Protein AF-A0A7V7WUL1-F1 (afdb_monomer_lite)

Sequence (132 aa):
MHGQILGVATIASALLWSPAHGDEAAARCPGTDAAVLERFISAECEACWSNASVAQPADGQWLLDWIVPSARGQAAPLASAAPDEARDRARRALQAGPADNRVSVQRSTAHRASSLHLSVISGPAWYGYLGV

Secondary structure (DSSP, 8-state):
----------------------------PPPTT-EEEEEEEETT-HHHHH-TTSSPPPTT-EEEEEEE--TTGGGSTTGGG--HHHHHHHHHHHSS--GGGSEEEEEEE----TT----------BTTB---

Radius of gyration: 25.31 Å; chains: 1; bounding box: 66×57×77 Å

Foldseek 3Di:
DDDDDDDDDPDPPDPPPDPPPDPPVPPPAADQFAKEKEKEFELQCPVLVVDCVPDDDDPSYHYHYAHAYDPCAPVRNNNVRHDPVSPVVCCVFVVHHDPPNGIDIGMDTRDDPPPDDDDDDWDDDDVNDTDD

Structure (mmCIF, N/CA/C/O backbone):
data_AF-A0A7V7WUL1-F1
#
_entry.id   AF-A0A7V7WUL1-F1
#
loop_
_atom_site.group_PDB
_atom_site.id
_atom_site.type_symbol
_atom_site.label_atom_id
_atom_site.label_alt_id
_atom_site.label_comp_id
_atom_site.label_asym_id
_atom_site.label_entity_id
_atom_site.label_seq_id
_atom_site.pdbx_PDB_ins_code
_atom_site.Cartn_x
_atom_site.Cartn_y
_atom_site.Cartn_z
_atom_site.occupancy
_atom_site.B_iso_or_equiv
_atom_site.auth_seq_id
_atom_site.auth_comp_id
_atom_site.auth_asym_id
_atom_site.auth_atom_id
_atom_site.pdbx_PDB_model_num
ATOM 1 N N . MET A 1 1 ? 41.697 -44.389 62.185 1.00 37.53 1 MET A N 1
ATOM 2 C CA . MET A 1 1 ? 42.386 -44.069 60.918 1.00 37.53 1 MET A CA 1
ATOM 3 C C . MET A 1 1 ? 41.326 -43.672 59.898 1.00 37.53 1 MET A C 1
ATOM 5 O O . MET A 1 1 ? 40.235 -44.215 59.940 1.00 37.53 1 MET A O 1
ATOM 9 N N . HIS A 1 2 ? 41.648 -42.644 59.121 1.00 42.47 2 HIS A N 1
ATOM 10 C CA . HIS A 1 2 ? 40.851 -41.797 58.224 1.00 42.47 2 HIS A CA 1
ATOM 11 C C . HIS A 1 2 ? 39.946 -42.467 57.162 1.00 42.47 2 HIS A C 1
ATOM 13 O O . HIS A 1 2 ? 40.280 -43.540 56.672 1.00 42.47 2 HIS A O 1
ATOM 19 N N . GLY A 1 3 ? 38.909 -41.729 56.717 1.00 42.62 3 GLY A N 1
ATOM 20 C CA . GLY A 1 3 ? 38.277 -41.843 55.381 1.00 42.62 3 GLY A CA 1
ATOM 21 C C . GLY A 1 3 ? 36.803 -41.385 55.336 1.00 42.62 3 GLY A C 1
ATOM 22 O O . GLY A 1 3 ? 35.924 -42.193 55.590 1.00 42.62 3 GLY A O 1
ATOM 23 N N . GLN A 1 4 ? 36.501 -40.077 55.329 1.00 49.62 4 GLN A N 1
ATOM 24 C CA . GLN A 1 4 ? 36.049 -39.245 54.178 1.0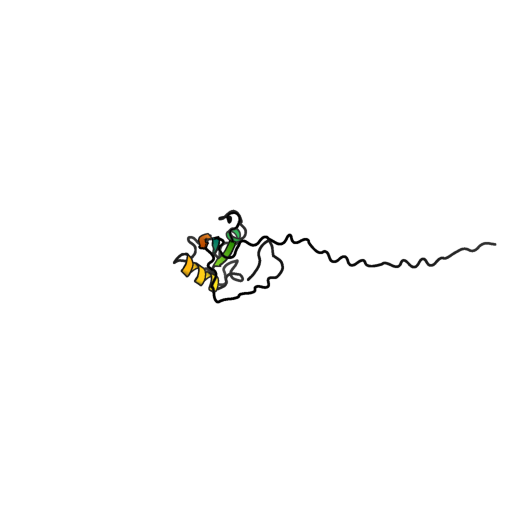0 49.62 4 GLN A CA 1
ATOM 25 C C . GLN A 1 4 ? 34.803 -39.756 53.407 1.00 49.62 4 GLN A C 1
ATOM 27 O O . GLN A 1 4 ? 34.835 -40.833 52.834 1.00 49.62 4 GLN A O 1
ATOM 32 N N . ILE A 1 5 ? 33.638 -39.100 53.567 1.00 52.06 5 ILE A N 1
ATOM 33 C CA . ILE A 1 5 ? 32.990 -38.085 52.685 1.00 52.06 5 ILE A CA 1
ATOM 34 C C . ILE A 1 5 ? 32.510 -38.648 51.335 1.00 52.06 5 ILE A C 1
ATOM 36 O O . ILE A 1 5 ? 33.327 -39.069 50.530 1.00 52.06 5 ILE A O 1
ATOM 40 N N . LEU A 1 6 ? 31.202 -38.523 51.055 1.00 48.56 6 LEU A N 1
ATOM 41 C CA . LEU A 1 6 ? 30.670 -37.878 49.839 1.00 48.56 6 LEU A CA 1
ATOM 42 C C . LEU A 1 6 ? 29.151 -37.687 49.965 1.00 48.56 6 LEU A C 1
ATOM 44 O O . LEU A 1 6 ? 28.365 -38.629 49.894 1.00 48.56 6 LEU A O 1
ATOM 48 N N . GLY A 1 7 ? 28.762 -36.432 50.196 1.00 47.81 7 GLY A N 1
ATOM 49 C CA . GLY A 1 7 ? 27.384 -35.975 50.105 1.00 47.81 7 GLY A CA 1
ATOM 50 C C . GLY A 1 7 ? 26.956 -35.871 48.646 1.00 47.81 7 GLY A C 1
ATOM 51 O O . GLY A 1 7 ? 27.684 -35.341 47.810 1.00 47.81 7 GLY A O 1
ATOM 52 N N . VAL A 1 8 ? 25.757 -36.364 48.354 1.00 55.44 8 VAL A N 1
ATOM 53 C CA . VAL A 1 8 ? 25.086 -36.144 47.074 1.00 55.44 8 VAL A CA 1
ATOM 54 C C . VAL A 1 8 ? 24.149 -34.957 47.267 1.00 55.44 8 VAL A C 1
ATOM 56 O O . VAL A 1 8 ? 23.066 -35.087 47.831 1.00 55.44 8 VAL A O 1
ATOM 59 N N . ALA A 1 9 ? 24.597 -33.776 46.847 1.00 52.19 9 ALA A N 1
ATOM 60 C CA . ALA A 1 9 ? 23.745 -32.602 46.737 1.00 52.19 9 ALA A CA 1
ATOM 61 C C . ALA A 1 9 ? 22.957 -32.707 45.425 1.00 52.19 9 ALA A C 1
ATOM 63 O O . ALA A 1 9 ? 23.489 -32.469 44.342 1.00 52.19 9 ALA A O 1
ATOM 64 N N . THR A 1 10 ? 21.688 -33.098 45.507 1.00 57.50 10 THR A N 1
ATOM 65 C CA . THR A 1 10 ? 20.761 -33.025 44.375 1.00 57.50 10 THR A CA 1
ATOM 66 C C . THR A 1 10 ? 20.408 -31.561 44.122 1.00 57.50 10 THR A C 1
ATOM 68 O O . THR A 1 10 ? 19.622 -30.969 44.861 1.00 57.50 10 THR A O 1
ATOM 71 N N . ILE A 1 11 ? 20.999 -30.965 43.087 1.00 61.53 11 ILE A N 1
ATOM 72 C CA . ILE A 1 11 ? 20.599 -29.648 42.588 1.00 61.53 11 ILE A CA 1
ATOM 73 C C . ILE A 1 11 ? 19.285 -29.838 41.820 1.00 61.53 11 ILE A C 1
ATOM 75 O O . ILE A 1 11 ? 19.275 -30.344 40.701 1.00 61.53 11 ILE A O 1
ATOM 79 N N . ALA A 1 12 ? 18.164 -29.465 42.436 1.00 55.41 12 ALA A N 1
ATOM 80 C CA . ALA A 1 12 ? 16.877 -29.366 41.759 1.00 55.41 12 ALA A CA 1
ATOM 81 C C . ALA A 1 12 ? 16.853 -28.069 40.934 1.00 55.41 12 ALA A C 1
ATOM 83 O O . ALA A 1 12 ? 16.524 -26.997 41.439 1.00 55.41 12 ALA A O 1
ATOM 84 N N . SER A 1 13 ? 17.247 -28.151 39.664 1.00 60.91 13 SER A N 1
ATOM 85 C CA . SER A 1 13 ? 17.100 -27.050 38.709 1.00 60.91 13 SER A CA 1
ATOM 86 C C . SER A 1 13 ? 15.623 -26.873 38.352 1.00 60.91 13 SER A C 1
ATOM 88 O O . SER A 1 13 ? 15.107 -27.519 37.443 1.00 60.91 13 SER A O 1
ATOM 90 N N . ALA A 1 14 ? 14.934 -25.991 39.074 1.00 59.38 14 ALA A N 1
ATOM 91 C CA . ALA A 1 14 ? 13.642 -25.473 38.654 1.00 59.38 14 ALA A CA 1
ATOM 92 C C . ALA A 1 14 ? 13.857 -24.561 37.436 1.00 59.38 14 ALA A C 1
ATOM 94 O O . ALA A 1 14 ? 14.282 -23.413 37.567 1.00 59.38 14 ALA A O 1
ATOM 95 N N . LEU A 1 15 ? 13.597 -25.092 36.239 1.00 64.00 15 LEU A N 1
ATOM 96 C CA . LEU A 1 15 ? 13.430 -24.302 35.023 1.00 64.00 15 LEU A CA 1
ATOM 97 C C . LEU A 1 15 ? 12.171 -23.446 35.200 1.00 64.00 15 LEU A C 1
ATOM 99 O O . LEU A 1 15 ? 11.061 -23.870 34.891 1.00 64.00 15 LEU A O 1
ATOM 103 N N . LEU A 1 16 ? 12.345 -22.248 35.752 1.00 58.38 16 LEU A N 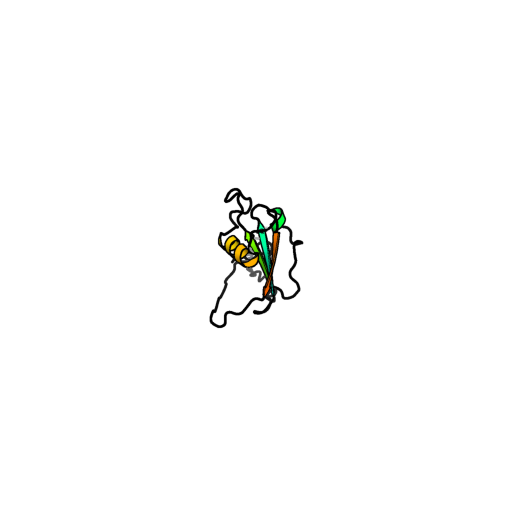1
ATOM 104 C CA . LEU A 1 16 ? 11.335 -21.202 35.709 1.00 58.38 16 LEU A CA 1
ATOM 105 C C . LEU A 1 16 ? 11.233 -20.745 34.252 1.00 58.38 16 LEU A C 1
ATOM 107 O O . LEU A 1 16 ? 11.968 -19.867 33.802 1.00 58.38 16 LEU A O 1
ATOM 111 N N . TRP A 1 17 ? 10.351 -21.390 33.489 1.00 56.56 17 TRP A N 1
ATOM 112 C CA . TRP A 1 17 ? 9.836 -20.821 32.253 1.00 56.56 17 TRP A CA 1
ATOM 113 C C . TRP A 1 17 ? 9.050 -19.567 32.618 1.00 56.56 17 TRP A C 1
ATOM 115 O O . TRP A 1 17 ? 7.865 -19.629 32.932 1.00 56.56 17 TRP A O 1
ATOM 125 N N . SER A 1 18 ? 9.728 -18.424 32.605 1.00 56.12 18 SER A N 1
ATOM 126 C CA . SER A 1 18 ? 9.060 -17.138 32.488 1.00 56.12 18 SER A CA 1
ATOM 127 C C . SER A 1 18 ? 8.564 -17.034 31.048 1.00 56.12 18 SER A C 1
ATOM 129 O O . SER A 1 18 ? 9.403 -16.920 30.148 1.00 56.12 18 SER A O 1
ATOM 131 N N . PRO A 1 19 ? 7.248 -17.076 30.771 1.00 57.09 19 PRO A N 1
ATOM 132 C CA . PRO A 1 19 ? 6.779 -16.535 29.512 1.00 57.09 19 PRO A CA 1
ATOM 133 C C . PRO A 1 19 ? 7.228 -15.074 29.496 1.00 57.09 19 PRO A C 1
ATOM 135 O O . PRO A 1 19 ? 6.878 -14.289 30.378 1.00 57.09 19 PRO A O 1
ATOM 138 N N . ALA A 1 20 ? 8.079 -14.718 28.540 1.00 58.19 20 ALA A N 1
ATOM 139 C CA . ALA A 1 20 ? 8.313 -13.325 28.223 1.00 58.19 20 ALA A CA 1
ATOM 140 C C . ALA A 1 20 ? 6.991 -12.793 27.656 1.00 58.19 20 ALA A C 1
ATOM 142 O O . ALA A 1 20 ? 6.750 -12.854 26.454 1.00 58.19 20 ALA A O 1
ATOM 143 N N . HIS A 1 21 ? 6.095 -12.340 28.532 1.00 53.06 21 HIS A N 1
ATOM 144 C CA . HIS A 1 21 ? 5.029 -11.442 28.129 1.00 53.06 21 HIS A CA 1
ATOM 145 C C . HIS A 1 21 ? 5.745 -10.142 27.787 1.00 53.06 21 HIS A C 1
ATOM 147 O O . HIS A 1 21 ? 6.073 -9.352 28.669 1.00 53.06 21 HIS A O 1
ATOM 153 N N . GLY A 1 22 ? 6.100 -9.978 26.512 1.00 51.47 22 GLY A N 1
ATOM 154 C CA . GLY A 1 22 ? 6.378 -8.651 26.001 1.00 51.47 22 GLY A CA 1
ATOM 155 C C . GLY A 1 22 ? 5.143 -7.815 26.303 1.00 51.47 22 GLY A C 1
ATOM 156 O O . GLY A 1 22 ? 4.052 -8.159 25.850 1.00 51.47 22 GLY A O 1
ATOM 157 N N . ASP A 1 23 ? 5.302 -6.773 27.116 1.00 48.12 23 ASP A N 1
ATOM 158 C CA . ASP A 1 23 ? 4.339 -5.682 27.199 1.00 48.12 23 ASP A CA 1
ATOM 159 C C . ASP A 1 23 ? 4.350 -4.995 25.831 1.00 48.12 23 ASP A C 1
ATOM 161 O O . ASP A 1 23 ? 5.033 -3.999 25.588 1.00 48.12 23 ASP A O 1
ATOM 165 N N . GLU A 1 24 ? 3.639 -5.592 24.882 1.00 55.94 24 GLU A N 1
ATOM 166 C CA . GLU A 1 24 ? 3.260 -4.933 23.652 1.00 55.94 24 GLU A CA 1
ATOM 167 C C . GLU A 1 24 ? 2.209 -3.920 24.084 1.00 55.94 24 GLU A C 1
ATOM 169 O O . GLU A 1 24 ? 1.029 -4.245 24.225 1.00 55.94 24 GLU A O 1
ATOM 174 N N . ALA A 1 25 ? 2.675 -2.716 24.445 1.00 52.88 25 ALA A N 1
ATOM 175 C CA . ALA A 1 25 ? 1.823 -1.583 24.756 1.00 52.88 25 ALA A CA 1
ATOM 176 C C . ALA A 1 25 ? 0.739 -1.559 23.688 1.00 52.88 25 ALA A C 1
ATOM 178 O O . ALA A 1 25 ? 1.067 -1.334 22.524 1.00 52.88 25 ALA A O 1
ATOM 179 N N . ALA A 1 26 ? -0.500 -1.890 24.076 1.00 54.97 26 ALA A N 1
ATOM 180 C CA . ALA A 1 26 ? -1.588 -2.088 23.135 1.00 54.97 26 ALA A CA 1
ATOM 181 C C . ALA A 1 26 ? -1.604 -0.879 22.207 1.00 54.97 26 ALA A C 1
ATOM 183 O O . ALA A 1 26 ? -1.909 0.235 22.653 1.00 54.97 26 ALA A O 1
ATOM 184 N N . ALA A 1 27 ? -1.162 -1.085 20.962 1.00 58.91 27 ALA A N 1
ATOM 185 C CA . ALA A 1 27 ? -1.021 -0.003 20.012 1.00 58.91 27 ALA A CA 1
ATOM 186 C C . ALA A 1 27 ? -2.388 0.670 19.960 1.00 58.91 27 ALA A C 1
ATOM 188 O O . ALA A 1 27 ? -3.408 0.011 19.742 1.00 58.91 27 ALA A O 1
ATOM 189 N N . ARG A 1 28 ? -2.441 1.964 20.291 1.00 70.56 28 ARG A N 1
ATOM 190 C CA . ARG A 1 28 ? -3.702 2.700 20.300 1.00 70.56 28 ARG A CA 1
ATOM 191 C C . ARG A 1 28 ? -4.069 2.927 18.840 1.00 70.56 28 ARG A C 1
ATOM 193 O O . ARG A 1 28 ? -3.691 3.930 18.246 1.00 70.56 28 ARG A O 1
ATOM 200 N N . CYS A 1 29 ? -4.721 1.932 18.253 1.00 76.81 29 CYS A N 1
ATOM 201 C CA . CYS A 1 29 ? -5.150 1.957 16.870 1.00 76.81 29 CYS A CA 1
ATOM 202 C C . CYS A 1 29 ? -5.995 3.215 16.626 1.00 76.81 29 CYS A C 1
ATOM 204 O O . CYS A 1 29 ? -6.890 3.501 17.434 1.00 76.81 29 CYS A O 1
ATOM 206 N N . PRO A 1 30 ? -5.736 3.971 15.546 1.00 85.00 30 PRO A N 1
ATOM 207 C CA . PRO A 1 30 ? -6.613 5.061 15.161 1.00 85.00 30 PRO A CA 1
ATOM 208 C C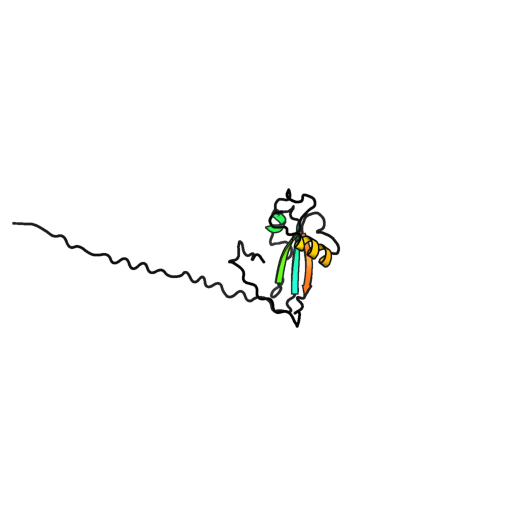 . PRO A 1 30 ? -8.077 4.608 15.034 1.00 85.00 30 PRO A C 1
ATOM 210 O O . PRO A 1 30 ? -8.375 3.446 14.752 1.00 85.00 30 PRO A O 1
ATOM 213 N N . GLY A 1 31 ? -9.012 5.529 15.276 1.00 81.12 31 GLY A N 1
ATOM 214 C CA . GLY A 1 31 ? -10.447 5.232 15.265 1.00 81.12 31 GLY A CA 1
ATOM 215 C C . GLY A 1 31 ? -10.973 4.779 13.896 1.00 81.12 31 GLY A C 1
ATOM 216 O O . GLY A 1 31 ? -10.303 4.899 12.872 1.00 81.12 31 GLY A O 1
ATOM 217 N N . THR A 1 32 ? -12.216 4.295 13.862 1.00 79.06 32 THR A N 1
ATOM 218 C CA . THR A 1 32 ? -12.853 3.773 12.636 1.00 79.06 32 THR A CA 1
ATOM 219 C C . THR A 1 32 ? -13.094 4.816 11.548 1.00 79.06 32 THR A C 1
ATOM 221 O O . THR A 1 32 ? -13.248 4.441 10.392 1.00 79.06 32 THR A O 1
ATOM 224 N N . ASP A 1 33 ? -13.106 6.098 11.912 1.00 85.44 33 ASP A N 1
ATOM 225 C CA . ASP A 1 33 ? -13.285 7.228 10.991 1.00 85.44 33 ASP A CA 1
ATOM 226 C C . ASP A 1 33 ? -11.981 8.030 10.812 1.00 85.44 33 ASP A C 1
ATOM 228 O O . ASP A 1 33 ? -11.988 9.173 10.351 1.00 85.44 33 ASP A O 1
ATOM 232 N N . ALA A 1 34 ? -10.843 7.455 11.221 1.00 88.81 34 ALA A N 1
ATOM 233 C CA . ALA A 1 34 ? -9.543 8.089 11.065 1.00 88.81 34 ALA A CA 1
ATOM 234 C C . ALA A 1 34 ? -9.191 8.288 9.583 1.00 88.81 34 ALA A C 1
ATOM 236 O O . ALA A 1 34 ? -9.560 7.500 8.704 1.00 88.81 34 ALA A O 1
ATOM 237 N N . ALA A 1 35 ? -8.433 9.350 9.304 1.00 92.38 35 ALA A N 1
ATOM 238 C CA . ALA A 1 35 ? -7.861 9.535 7.980 1.00 92.38 35 ALA A CA 1
ATOM 239 C C . ALA A 1 35 ? -6.842 8.425 7.690 1.00 92.38 35 ALA A C 1
ATOM 241 O O . ALA A 1 35 ? -6.092 8.004 8.571 1.00 92.38 35 ALA A O 1
ATOM 242 N N . VAL A 1 36 ? -6.818 7.981 6.440 1.00 93.06 36 VAL A N 1
ATOM 243 C CA . VAL A 1 36 ? -5.899 6.977 5.918 1.00 93.06 36 VAL A CA 1
ATOM 244 C C . VAL A 1 36 ? -4.956 7.668 4.944 1.00 93.06 36 VAL A C 1
ATOM 246 O O . VAL A 1 36 ? -5.383 8.312 3.981 1.00 93.06 36 VAL A O 1
ATOM 249 N N . LEU A 1 37 ? -3.664 7.550 5.214 1.00 93.75 37 LEU A N 1
ATOM 250 C CA . LEU A 1 37 ? -2.591 7.894 4.305 1.00 93.75 37 LEU A CA 1
ATOM 251 C C . LEU A 1 37 ? -2.151 6.615 3.594 1.00 93.75 37 LEU A C 1
ATOM 253 O O . LEU A 1 37 ? -1.649 5.694 4.226 1.00 93.75 37 LEU A O 1
ATOM 257 N N . GLU A 1 38 ? -2.343 6.555 2.285 1.00 93.81 38 GLU A N 1
ATOM 258 C CA . GLU A 1 38 ? -1.923 5.425 1.463 1.00 93.81 38 GLU A CA 1
ATOM 259 C C . GLU A 1 38 ? -0.677 5.797 0.664 1.00 93.81 38 GLU A C 1
ATOM 261 O O . GLU A 1 38 ? -0.687 6.805 -0.051 1.00 93.81 38 GLU A O 1
ATOM 266 N N . ARG A 1 39 ? 0.380 4.981 0.745 1.00 93.56 39 ARG A N 1
ATOM 267 C CA . ARG A 1 39 ? 1.573 5.123 -0.103 1.00 93.56 39 ARG A CA 1
ATOM 268 C C . ARG A 1 39 ? 1.620 3.982 -1.110 1.00 93.56 39 ARG A C 1
ATOM 270 O O . ARG A 1 39 ? 1.715 2.816 -0.754 1.00 93.56 39 ARG A O 1
ATOM 277 N N . PHE A 1 40 ? 1.574 4.331 -2.386 1.00 93.75 40 PHE A N 1
ATOM 278 C CA . PHE A 1 40 ? 1.697 3.416 -3.513 1.00 93.75 40 PHE A CA 1
ATOM 279 C C . PHE A 1 40 ? 3.146 3.403 -3.983 1.00 93.75 40 PHE A C 1
ATOM 281 O O . PHE A 1 40 ? 3.594 4.338 -4.645 1.00 93.75 40 PHE A O 1
ATOM 288 N N . ILE A 1 41 ? 3.877 2.360 -3.611 1.00 93.25 41 ILE A N 1
ATOM 289 C CA . ILE A 1 41 ? 5.317 2.207 -3.807 1.00 93.25 41 ILE A CA 1
ATOM 290 C C . ILE A 1 41 ? 5.537 1.233 -4.962 1.00 93.25 41 ILE A C 1
ATOM 292 O O . ILE A 1 41 ? 5.057 0.107 -4.927 1.00 93.25 41 ILE A O 1
ATOM 296 N N . SER A 1 42 ? 6.252 1.639 -6.005 1.00 93.69 42 SER A N 1
ATOM 297 C CA . SER A 1 42 ? 6.568 0.749 -7.125 1.00 93.69 42 SER A CA 1
ATOM 298 C C . SER A 1 42 ? 7.396 -0.453 -6.666 1.00 93.69 42 SER A C 1
ATOM 300 O O . SER A 1 42 ? 8.398 -0.287 -5.968 1.00 93.69 42 SER A O 1
ATOM 302 N N . ALA A 1 43 ? 7.059 -1.649 -7.155 1.00 94.25 43 ALA A N 1
ATOM 303 C CA . ALA A 1 43 ? 7.828 -2.872 -6.917 1.00 94.25 43 ALA A CA 1
ATOM 304 C C . ALA A 1 43 ? 9.276 -2.808 -7.447 1.00 94.25 43 ALA A C 1
ATOM 306 O O . ALA A 1 43 ? 10.100 -3.663 -7.123 1.00 94.25 43 ALA A O 1
ATOM 307 N N . GLU A 1 44 ? 9.600 -1.800 -8.265 1.00 92.12 44 GLU A N 1
ATOM 308 C CA . GLU A 1 44 ? 10.959 -1.559 -8.759 1.00 92.12 44 GLU A CA 1
ATOM 309 C C . GLU A 1 44 ? 11.873 -0.866 -7.751 1.00 92.12 44 GLU A C 1
ATOM 311 O O . GLU A 1 44 ? 13.088 -0.867 -7.946 1.00 92.12 44 GLU A O 1
ATOM 316 N N . CYS A 1 45 ? 11.313 -0.247 -6.710 1.00 90.56 45 CYS A N 1
ATOM 317 C CA . CYS A 1 45 ? 12.055 0.633 -5.819 1.00 90.56 45 CYS A CA 1
ATOM 318 C C . CYS A 1 45 ? 12.151 0.063 -4.397 1.00 90.56 45 CYS A C 1
ATOM 320 O O . CYS A 1 45 ? 11.472 0.522 -3.479 1.00 90.56 45 CYS A O 1
ATOM 322 N N . GLU A 1 46 ? 13.063 -0.890 -4.193 1.00 89.25 46 GLU A N 1
ATOM 323 C CA . GLU A 1 46 ? 13.383 -1.447 -2.866 1.00 89.25 46 GLU A CA 1
ATOM 324 C C . GLU A 1 46 ? 13.774 -0.358 -1.851 1.00 89.25 46 GLU A C 1
ATOM 326 O O . GLU A 1 46 ? 13.305 -0.347 -0.714 1.00 89.25 46 GLU A O 1
ATOM 331 N N . ALA A 1 47 ? 14.563 0.628 -2.286 1.00 89.31 47 ALA A N 1
ATOM 332 C CA . ALA A 1 47 ? 14.956 1.757 -1.446 1.00 89.31 47 ALA A CA 1
ATOM 333 C C . ALA A 1 47 ? 13.781 2.686 -1.083 1.00 89.31 47 ALA A C 1
ATOM 335 O O . ALA A 1 47 ? 13.825 3.357 -0.057 1.00 89.31 47 ALA A O 1
ATOM 336 N N . CYS A 1 48 ? 12.730 2.751 -1.908 1.00 88.69 48 CYS A N 1
ATOM 337 C CA . CYS A 1 48 ? 11.544 3.549 -1.596 1.00 88.69 48 CYS A CA 1
ATOM 338 C C . CYS A 1 48 ? 10.732 2.904 -0.470 1.00 88.69 48 CYS A C 1
ATOM 340 O O . CYS A 1 48 ? 10.213 3.618 0.381 1.00 88.69 48 CYS A O 1
ATOM 342 N N . TRP A 1 49 ? 10.651 1.570 -0.460 1.00 85.31 49 TRP A N 1
ATOM 343 C CA . TRP A 1 49 ? 9.957 0.802 0.574 1.00 85.31 49 TRP A CA 1
ATOM 344 C C . TRP A 1 49 ? 10.592 0.975 1.957 1.00 85.31 49 TRP A C 1
ATOM 346 O O . TRP A 1 49 ? 9.903 1.231 2.941 1.00 85.31 49 TRP A O 1
ATOM 356 N N . SER A 1 50 ? 11.921 0.900 2.036 1.00 81.31 50 SER A N 1
ATOM 357 C CA . SER A 1 50 ? 12.648 1.065 3.301 1.00 81.31 50 SER A CA 1
ATOM 358 C C . SER A 1 50 ? 12.748 2.522 3.771 1.00 81.31 50 SER A C 1
ATOM 360 O O . SER A 1 50 ? 13.133 2.781 4.913 1.00 81.31 50 SER A O 1
ATOM 362 N N . ASN A 1 51 ? 12.379 3.492 2.929 1.00 82.38 51 ASN A N 1
ATOM 363 C CA . ASN A 1 51 ? 12.467 4.904 3.266 1.00 82.38 51 ASN A CA 1
ATOM 364 C C . ASN A 1 51 ? 11.202 5.421 3.973 1.00 82.38 51 ASN A C 1
ATOM 366 O O . ASN A 1 51 ? 10.270 5.946 3.359 1.00 82.38 51 ASN A O 1
ATOM 370 N N . ALA A 1 52 ? 11.222 5.376 5.305 1.00 65.75 52 ALA A N 1
ATOM 371 C CA . ALA A 1 52 ? 10.152 5.905 6.150 1.00 65.75 52 ALA A CA 1
ATOM 372 C C . ALA A 1 52 ? 9.919 7.425 6.000 1.00 65.75 52 ALA A C 1
ATOM 374 O O . ALA A 1 52 ? 8.855 7.909 6.372 1.00 65.75 52 ALA A O 1
ATOM 375 N N . SER A 1 53 ? 10.859 8.204 5.450 1.00 67.69 53 SER A N 1
ATOM 376 C CA . SER A 1 53 ? 10.694 9.665 5.335 1.00 67.69 53 SER A CA 1
ATOM 377 C C . SER A 1 53 ? 9.688 10.09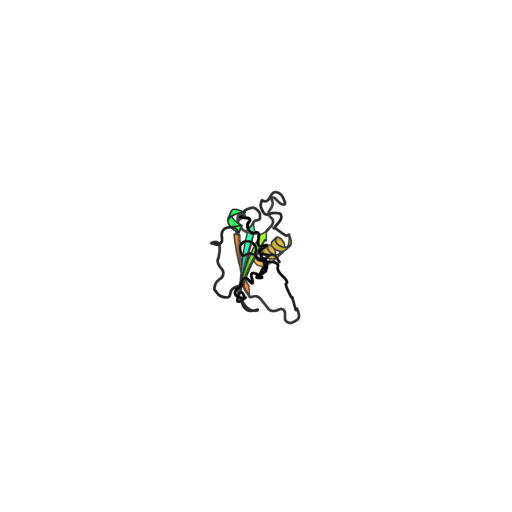8 4.262 1.00 67.69 53 SER A C 1
ATOM 379 O O . SER A 1 53 ? 9.225 11.240 4.272 1.00 67.69 53 SER A O 1
ATOM 381 N N . VAL A 1 54 ? 9.312 9.200 3.345 1.00 68.38 54 VAL A N 1
ATOM 382 C CA . VAL A 1 54 ? 8.342 9.514 2.295 1.00 68.38 54 VAL A CA 1
ATOM 383 C C . VAL A 1 54 ? 6.937 9.524 2.899 1.00 68.38 54 VAL A C 1
ATOM 385 O O . VAL A 1 54 ? 6.318 8.477 3.017 1.00 68.38 54 VAL A O 1
ATOM 388 N N . ALA A 1 55 ? 6.443 10.707 3.269 1.00 76.56 55 ALA A N 1
ATOM 389 C CA . ALA A 1 55 ? 5.084 10.959 3.763 1.00 76.56 55 ALA A CA 1
ATOM 390 C C . ALA A 1 55 ? 4.686 10.149 5.016 1.00 76.56 55 ALA A C 1
ATOM 392 O O . ALA A 1 55 ? 4.098 9.075 4.937 1.00 76.56 55 ALA A O 1
ATOM 393 N N . GLN A 1 56 ? 4.969 10.719 6.187 1.00 86.12 56 GLN A N 1
ATOM 394 C CA . GLN A 1 56 ? 4.545 10.185 7.484 1.00 86.12 56 GLN A CA 1
ATOM 395 C C . GLN A 1 56 ? 3.055 10.481 7.760 1.00 86.12 56 GLN A C 1
ATOM 397 O O . GLN A 1 56 ? 2.572 11.559 7.385 1.00 86.12 56 GLN A O 1
ATOM 402 N N . PRO A 1 57 ? 2.319 9.563 8.416 1.00 88.69 57 PRO A N 1
ATOM 403 C CA . PRO A 1 57 ? 0.975 9.844 8.910 1.00 88.69 57 PRO A CA 1
ATOM 404 C C . PRO A 1 57 ? 1.033 10.920 10.001 1.00 88.69 57 PRO A C 1
ATOM 406 O O . PRO A 1 57 ? 1.996 10.994 10.763 1.00 88.69 57 PRO A O 1
ATOM 409 N N . ALA A 1 58 ? -0.001 11.758 10.089 1.00 88.94 58 ALA A N 1
ATOM 410 C CA . ALA A 1 58 ? -0.183 12.592 11.276 1.00 88.94 58 ALA A CA 1
ATOM 411 C C . ALA A 1 58 ? -0.689 11.740 12.455 1.00 88.94 58 ALA A C 1
ATOM 413 O O . ALA A 1 58 ? -1.210 10.640 12.250 1.00 88.94 58 ALA A O 1
ATOM 414 N N . ASP A 1 59 ? -0.594 12.267 13.676 1.00 87.12 59 ASP A N 1
ATOM 415 C CA . ASP A 1 59 ? -1.105 11.593 14.872 1.00 87.12 59 ASP A CA 1
ATOM 416 C C . ASP A 1 59 ? -2.574 11.180 14.697 1.00 87.12 59 ASP A C 1
ATOM 418 O O . ASP A 1 59 ? -3.426 11.972 14.284 1.00 87.12 59 ASP A O 1
ATOM 422 N N . GLY A 1 60 ? -2.873 9.914 15.001 1.00 87.25 60 GLY A N 1
ATOM 423 C CA . GLY A 1 60 ? -4.221 9.361 14.857 1.00 87.25 60 GLY A CA 1
ATOM 424 C C . GLY A 1 60 ? -4.662 9.111 13.411 1.00 87.25 60 GLY A C 1
ATOM 425 O O . GLY A 1 60 ? -5.861 8.978 13.170 1.00 87.25 60 GLY A O 1
ATOM 426 N N . GLN A 1 61 ? -3.734 9.042 12.451 1.00 90.69 61 GLN A N 1
ATOM 427 C CA . GLN A 1 61 ? -3.999 8.565 11.091 1.00 90.69 61 GLN A CA 1
ATOM 428 C C . GLN A 1 61 ? -3.503 7.134 10.894 1.00 90.69 61 GLN A C 1
ATOM 430 O O . GLN A 1 61 ? -2.497 6.718 11.465 1.00 90.69 61 GLN A O 1
ATOM 435 N N . TRP A 1 62 ? -4.196 6.398 10.032 1.00 89.75 62 TRP A N 1
ATOM 436 C CA . TRP A 1 62 ? -3.707 5.127 9.515 1.00 89.75 62 TRP A CA 1
ATOM 437 C C . TRP A 1 62 ? -2.694 5.372 8.398 1.00 89.75 62 TRP A C 1
ATOM 439 O O . TRP A 1 62 ? -2.919 6.227 7.542 1.00 89.75 62 TRP A O 1
ATOM 449 N N . LEU A 1 63 ? -1.611 4.598 8.381 1.00 89.88 63 LEU A N 1
ATOM 450 C CA . LEU A 1 63 ? -0.707 4.479 7.239 1.00 89.88 63 LEU A CA 1
ATOM 451 C C . LEU A 1 63 ? -0.914 3.105 6.604 1.00 89.88 63 LEU A C 1
ATOM 453 O O . LEU A 1 63 ? -0.887 2.101 7.313 1.00 89.88 63 LEU A O 1
ATOM 457 N N . LEU A 1 64 ? -1.111 3.066 5.289 1.00 90.69 64 LEU A N 1
ATOM 458 C CA . LEU A 1 64 ? -1.202 1.826 4.529 1.00 90.69 64 LEU A CA 1
ATOM 459 C C . LEU A 1 64 ? -0.277 1.879 3.317 1.00 90.69 64 LEU A C 1
ATOM 461 O O . LEU A 1 64 ? -0.421 2.736 2.443 1.00 90.69 64 LEU A O 1
ATOM 465 N N . ASP A 1 65 ? 0.648 0.931 3.257 1.00 91.62 65 ASP A N 1
ATOM 466 C CA . ASP A 1 65 ? 1.627 0.858 2.185 1.00 91.62 65 ASP A CA 1
ATOM 467 C C . ASP A 1 65 ? 1.285 -0.251 1.204 1.00 91.62 65 ASP A C 1
ATOM 469 O O . ASP A 1 65 ? 1.102 -1.410 1.567 1.00 91.62 65 ASP A O 1
ATOM 473 N N . TRP A 1 66 ? 1.225 0.130 -0.064 1.00 93.12 66 TRP A N 1
ATOM 474 C CA . TRP A 1 66 ? 0.910 -0.738 -1.181 1.00 93.12 66 TRP A CA 1
ATOM 475 C C . TRP A 1 66 ? 2.152 -0.893 -2.046 1.00 93.12 66 TRP A C 1
ATOM 477 O O . TRP A 1 66 ? 2.591 0.075 -2.670 1.00 93.12 66 TRP A O 1
ATOM 487 N N . ILE A 1 67 ? 2.693 -2.105 -2.144 1.00 93.69 67 ILE A N 1
ATOM 488 C CA . ILE A 1 67 ? 3.724 -2.404 -3.141 1.00 93.69 67 ILE A CA 1
ATOM 489 C C . ILE A 1 67 ? 3.009 -2.703 -4.463 1.00 93.69 67 ILE A C 1
ATOM 491 O O . ILE A 1 67 ? 2.314 -3.703 -4.609 1.00 93.69 67 ILE A O 1
ATOM 495 N N . VAL A 1 68 ? 3.136 -1.800 -5.431 1.00 95.12 68 VAL A N 1
ATOM 496 C CA . VAL A 1 68 ? 2.418 -1.850 -6.705 1.00 95.12 68 VAL A CA 1
ATOM 497 C C . VAL A 1 68 ? 3.269 -2.566 -7.755 1.00 95.12 68 VAL A C 1
ATOM 499 O O . VAL A 1 68 ? 4.387 -2.117 -8.029 1.00 95.12 68 VAL A O 1
ATOM 502 N N . PRO A 1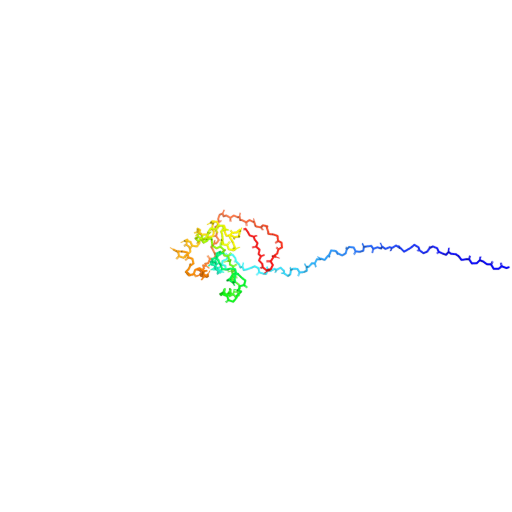 69 ? 2.764 -3.636 -8.397 1.00 94.25 69 PRO A N 1
ATOM 503 C CA . PRO A 1 69 ? 3.533 -4.336 -9.414 1.00 94.25 69 PRO A CA 1
ATOM 504 C C . PRO A 1 69 ? 3.831 -3.448 -10.628 1.00 94.25 69 PRO A C 1
ATOM 506 O O . PRO A 1 69 ? 2.999 -2.647 -11.062 1.00 94.25 69 PRO A O 1
ATOM 509 N N . SER A 1 70 ? 5.026 -3.615 -11.195 1.00 90.94 70 SER A N 1
ATOM 510 C CA . SER A 1 70 ? 5.548 -2.778 -12.277 1.00 90.94 70 SER A CA 1
ATOM 511 C C . SER A 1 70 ? 5.548 -3.482 -13.637 1.00 90.94 70 SER A C 1
ATOM 513 O O . SER A 1 70 ? 5.211 -4.662 -13.755 1.00 90.94 70 SER A O 1
ATOM 515 N N . ALA A 1 71 ? 5.980 -2.763 -14.678 1.00 88.88 71 ALA A N 1
ATOM 516 C CA . ALA A 1 71 ? 6.145 -3.308 -16.025 1.00 88.88 71 ALA A CA 1
ATOM 517 C C . ALA A 1 71 ? 7.206 -4.424 -16.114 1.00 88.88 71 ALA A C 1
ATOM 519 O O . ALA A 1 71 ? 7.140 -5.249 -17.021 1.00 88.88 71 ALA A O 1
ATOM 520 N N . ARG A 1 72 ? 8.156 -4.496 -15.167 1.00 91.19 72 ARG A N 1
ATOM 521 C CA . ARG A 1 72 ? 9.124 -5.604 -15.074 1.00 91.19 72 ARG A CA 1
ATOM 522 C C . ARG A 1 72 ? 8.505 -6.917 -14.586 1.00 91.19 72 ARG A C 1
ATOM 524 O O . ARG A 1 72 ? 9.177 -7.947 -14.629 1.00 91.19 72 ARG A O 1
ATOM 531 N N . GLY A 1 73 ? 7.247 -6.901 -14.140 1.00 90.81 73 GLY A N 1
ATOM 532 C CA . GLY A 1 73 ? 6.560 -8.084 -13.629 1.00 90.81 73 GLY A CA 1
ATOM 533 C C . GLY A 1 73 ? 7.380 -8.764 -12.531 1.00 90.81 73 GLY A C 1
ATOM 534 O O . GLY A 1 73 ? 7.903 -8.097 -11.641 1.00 90.81 73 GLY A O 1
ATOM 535 N N . GLN A 1 74 ? 7.565 -10.079 -12.648 1.00 94.31 74 GLN A N 1
ATOM 536 C CA . GLN A 1 74 ? 8.304 -10.878 -11.662 1.00 94.31 74 GLN A CA 1
ATOM 537 C C . GLN A 1 74 ? 9.810 -10.596 -11.601 1.00 94.31 74 GLN A C 1
ATOM 539 O O . GLN A 1 74 ? 10.476 -11.074 -10.689 1.00 94.31 74 GLN A O 1
ATOM 544 N N . ALA A 1 75 ? 10.359 -9.818 -12.539 1.00 94.12 75 ALA A N 1
ATOM 545 C CA . ALA A 1 75 ? 11.753 -9.382 -12.484 1.00 94.12 75 ALA A CA 1
ATOM 546 C C . ALA A 1 75 ? 11.956 -8.129 -11.609 1.00 94.12 75 ALA A C 1
ATOM 548 O O . ALA A 1 75 ? 13.090 -7.672 -11.449 1.00 94.12 75 ALA A O 1
ATOM 549 N N . ALA A 1 76 ? 10.884 -7.529 -11.078 1.00 93.94 76 ALA A N 1
ATOM 550 C CA . ALA A 1 76 ? 11.000 -6.419 -10.139 1.00 93.94 76 ALA A CA 1
ATOM 551 C C . ALA A 1 76 ? 11.487 -6.922 -8.758 1.00 93.94 76 ALA A C 1
ATOM 553 O O . ALA A 1 76 ? 11.023 -7.970 -8.308 1.00 93.94 76 ALA A O 1
ATOM 554 N N . PRO A 1 77 ? 12.375 -6.190 -8.054 1.00 93.31 77 PRO A N 1
ATOM 555 C CA . PRO A 1 77 ? 12.943 -6.628 -6.774 1.00 93.31 77 PRO A CA 1
ATOM 556 C C . PRO A 1 77 ? 11.912 -6.997 -5.701 1.00 93.31 77 PRO A C 1
ATOM 558 O O . PRO A 1 77 ? 12.124 -7.945 -4.954 1.00 93.31 77 PRO A O 1
ATOM 561 N N . LEU A 1 78 ? 10.783 -6.281 -5.639 1.00 92.62 78 LEU A N 1
ATOM 562 C CA . LEU A 1 78 ? 9.727 -6.520 -4.649 1.00 92.62 78 LEU A CA 1
ATOM 563 C C . LEU A 1 78 ? 8.515 -7.274 -5.220 1.00 92.62 78 LEU A C 1
ATOM 565 O O . LEU A 1 78 ? 7.446 -7.255 -4.614 1.00 92.62 78 LEU A O 1
ATOM 569 N N . ALA A 1 79 ? 8.639 -7.919 -6.386 1.00 93.88 79 ALA A N 1
ATOM 570 C CA . ALA A 1 79 ? 7.496 -8.507 -7.089 1.00 93.88 79 ALA A CA 1
ATOM 571 C C . ALA A 1 79 ? 6.712 -9.534 -6.252 1.00 93.88 79 ALA A C 1
ATOM 573 O O . ALA A 1 79 ? 5.488 -9.584 -6.328 1.00 93.88 79 ALA A O 1
ATOM 574 N N . SER A 1 80 ? 7.391 -10.308 -5.397 1.00 93.69 80 SER A N 1
ATOM 575 C CA . SER A 1 80 ? 6.747 -11.297 -4.519 1.00 93.69 80 SER A CA 1
ATOM 576 C C . SER A 1 80 ? 5.818 -10.685 -3.470 1.00 93.69 80 SER A C 1
ATOM 578 O O . SER A 1 80 ? 4.953 -11.381 -2.950 1.00 93.69 80 SER A O 1
ATOM 580 N N . ALA A 1 81 ? 6.009 -9.407 -3.145 1.00 92.00 81 ALA A N 1
ATOM 581 C CA . ALA A 1 81 ? 5.195 -8.660 -2.193 1.00 92.00 81 ALA A CA 1
ATOM 582 C C . ALA A 1 81 ? 4.257 -7.661 -2.893 1.00 92.00 81 ALA A C 1
ATOM 584 O O . ALA A 1 81 ? 3.676 -6.811 -2.227 1.00 92.00 81 ALA A O 1
ATOM 585 N N . ALA A 1 82 ? 4.124 -7.742 -4.223 1.00 94.12 82 ALA A N 1
ATOM 586 C CA . ALA A 1 82 ? 3.367 -6.803 -5.043 1.00 94.12 82 ALA A CA 1
ATOM 587 C C . ALA A 1 82 ? 2.106 -7.461 -5.639 1.00 94.12 82 ALA A C 1
ATOM 589 O O . ALA A 1 82 ? 2.098 -7.802 -6.827 1.00 94.12 82 ALA A O 1
ATOM 590 N N . PRO A 1 83 ? 1.043 -7.678 -4.843 1.00 93.56 83 PRO A N 1
ATOM 591 C CA . PRO A 1 83 ? -0.167 -8.334 -5.323 1.00 93.56 83 PRO A CA 1
ATOM 592 C C . PRO A 1 83 ? -0.911 -7.474 -6.359 1.00 93.56 83 PRO A C 1
ATOM 594 O O . PRO A 1 83 ? -0.848 -6.241 -6.347 1.00 93.56 83 PRO A O 1
ATOM 597 N N . ASP A 1 84 ? -1.668 -8.116 -7.254 1.00 93.12 84 ASP A N 1
ATOM 598 C CA . ASP A 1 84 ? -2.432 -7.416 -8.301 1.00 93.12 84 ASP A CA 1
ATOM 599 C C . ASP A 1 84 ? -3.485 -6.452 -7.720 1.00 93.12 84 ASP A C 1
ATOM 601 O O . ASP A 1 84 ? -3.751 -5.394 -8.296 1.00 93.12 84 ASP A O 1
ATOM 605 N N . GLU A 1 85 ? -4.017 -6.750 -6.533 1.00 93.88 85 GLU A N 1
ATOM 606 C CA . GLU A 1 85 ? -4.945 -5.878 -5.805 1.00 93.88 85 GLU A CA 1
ATOM 607 C C . GLU A 1 85 ? -4.355 -4.495 -5.485 1.00 93.88 85 GLU A C 1
ATOM 609 O O . GLU A 1 85 ? -5.086 -3.501 -5.505 1.00 93.88 85 GLU A O 1
ATOM 614 N N . ALA A 1 86 ? -3.036 -4.396 -5.279 1.00 93.88 86 ALA A N 1
ATOM 615 C CA . ALA A 1 86 ? -2.349 -3.125 -5.076 1.00 93.88 86 ALA A CA 1
ATOM 616 C C . ALA A 1 86 ? -2.390 -2.270 -6.351 1.00 93.88 86 ALA A C 1
ATOM 618 O O . ALA A 1 86 ? -2.611 -1.057 -6.282 1.00 93.88 86 ALA A O 1
ATOM 619 N N . ARG A 1 87 ? -2.258 -2.893 -7.534 1.00 93.44 87 ARG A N 1
ATOM 620 C CA . ARG A 1 87 ? -2.423 -2.209 -8.830 1.00 93.44 87 ARG A CA 1
ATOM 621 C C . ARG A 1 87 ? -3.851 -1.706 -8.998 1.00 93.44 87 ARG A C 1
ATOM 623 O O . ARG A 1 87 ? -4.060 -0.562 -9.405 1.00 93.44 87 ARG A O 1
ATOM 630 N N . ASP A 1 88 ? -4.829 -2.534 -8.662 1.00 93.69 88 ASP A N 1
ATOM 631 C CA . ASP A 1 88 ? -6.238 -2.169 -8.773 1.00 93.69 88 ASP A CA 1
ATOM 632 C C . ASP A 1 88 ? -6.620 -1.051 -7.798 1.00 93.69 88 ASP A C 1
ATOM 634 O O . ASP A 1 88 ? -7.341 -0.117 -8.167 1.00 93.69 88 ASP A O 1
ATOM 638 N N . ARG A 1 89 ? -6.100 -1.090 -6.565 1.00 93.75 89 ARG A N 1
ATOM 639 C CA . ARG A 1 89 ? -6.274 -0.011 -5.591 1.00 93.75 89 ARG A CA 1
ATOM 640 C C . ARG A 1 89 ? -5.629 1.284 -6.076 1.00 93.75 89 ARG A C 1
ATOM 642 O O . ARG A 1 89 ? -6.307 2.312 -6.026 1.00 93.75 89 ARG A O 1
ATOM 649 N N . ALA A 1 90 ? -4.395 1.232 -6.584 1.00 92.88 90 ALA A N 1
ATOM 650 C CA . ALA A 1 90 ? -3.687 2.392 -7.127 1.00 92.88 90 ALA A CA 1
ATOM 651 C C . ALA A 1 90 ? -4.471 3.040 -8.275 1.00 92.88 90 ALA A C 1
ATOM 653 O O . ALA A 1 90 ? -4.721 4.242 -8.244 1.00 92.88 90 ALA A O 1
ATOM 654 N N . ARG A 1 91 ? -4.978 2.242 -9.227 1.00 92.12 91 ARG A N 1
ATOM 655 C CA . ARG A 1 91 ? -5.829 2.736 -10.323 1.00 92.12 91 ARG A CA 1
ATOM 656 C C . ARG A 1 91 ? -7.089 3.438 -9.819 1.00 92.12 91 ARG A C 1
ATOM 658 O O . ARG A 1 91 ? -7.470 4.458 -10.382 1.00 92.12 91 ARG A O 1
ATOM 665 N N . ARG A 1 92 ? -7.737 2.920 -8.769 1.00 92.56 92 ARG A N 1
ATOM 666 C CA . ARG A 1 92 ? -8.914 3.568 -8.160 1.00 92.56 92 ARG A CA 1
ATOM 667 C C . ARG A 1 92 ? -8.558 4.853 -7.410 1.00 92.56 92 ARG A C 1
ATOM 669 O O . ARG A 1 92 ? -9.333 5.798 -7.441 1.00 92.56 92 ARG A O 1
ATOM 676 N N . ALA A 1 93 ? -7.429 4.866 -6.705 1.00 92.38 93 ALA A N 1
ATOM 677 C CA . ALA A 1 93 ? -7.011 5.978 -5.855 1.00 92.38 93 ALA A CA 1
ATOM 678 C C . ALA A 1 93 ? -6.434 7.152 -6.658 1.00 92.38 93 ALA A C 1
ATOM 680 O O . ALA A 1 93 ? -6.811 8.296 -6.435 1.00 92.38 93 ALA A O 1
ATOM 681 N N . LEU A 1 94 ? -5.530 6.855 -7.590 1.00 89.50 94 LEU A N 1
ATOM 682 C CA . LEU A 1 94 ? -4.718 7.836 -8.309 1.00 89.50 94 LEU A CA 1
ATOM 683 C C . LEU A 1 94 ? -5.207 8.078 -9.742 1.00 89.50 94 LEU A C 1
ATOM 685 O O . LEU A 1 94 ? -4.687 8.960 -10.415 1.00 89.50 94 LEU A O 1
ATOM 689 N N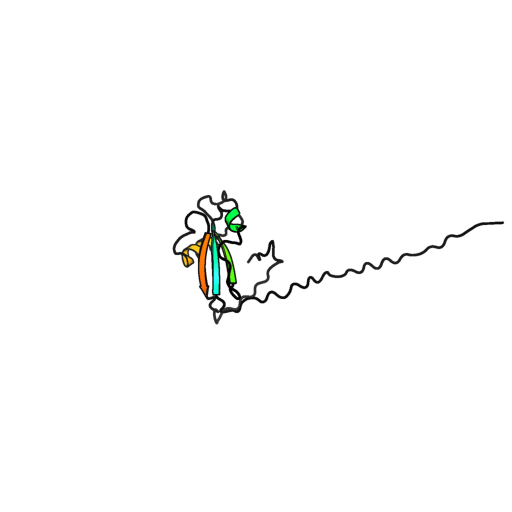 . GLN A 1 95 ? -6.153 7.268 -10.240 1.00 83.06 95 GLN A N 1
ATOM 690 C CA . GLN A 1 95 ? -6.571 7.218 -11.655 1.00 83.06 95 GLN A CA 1
ATOM 691 C C . GLN A 1 95 ? -5.442 6.799 -12.628 1.00 83.06 95 GLN A C 1
ATOM 693 O O . GLN A 1 95 ? -5.661 6.705 -13.833 1.00 83.06 95 GLN A O 1
ATOM 698 N N . ALA A 1 96 ? -4.255 6.481 -12.101 1.00 71.00 96 ALA A N 1
ATOM 699 C CA . ALA A 1 96 ? -3.056 6.030 -12.801 1.00 71.00 96 ALA A CA 1
ATOM 700 C C . ALA A 1 96 ? -2.178 5.167 -11.861 1.00 71.00 96 ALA A C 1
ATOM 702 O O . ALA A 1 96 ? -2.542 4.922 -10.711 1.00 71.00 96 ALA A O 1
ATOM 703 N N . GLY A 1 97 ? -1.040 4.661 -12.347 1.00 69.56 97 GLY A N 1
ATOM 704 C CA . GLY A 1 97 ? -0.012 4.039 -11.495 1.00 69.56 97 GLY A CA 1
ATOM 705 C C . GLY A 1 97 ? 0.905 5.082 -10.836 1.00 69.56 97 GLY A C 1
ATOM 706 O O . GLY A 1 97 ? 0.783 6.269 -11.147 1.00 69.56 97 GLY A O 1
ATOM 707 N N . PRO A 1 98 ? 1.835 4.671 -9.952 1.00 72.56 98 PRO A N 1
ATOM 708 C CA . PRO A 1 98 ? 2.810 5.589 -9.374 1.00 72.56 98 PRO A CA 1
ATOM 709 C C . PRO A 1 98 ? 3.610 6.314 -10.463 1.00 72.56 98 PRO A C 1
ATOM 711 O O . PRO A 1 98 ? 4.144 5.667 -11.367 1.00 72.56 98 PRO A O 1
ATOM 714 N N . ALA A 1 99 ? 3.719 7.641 -10.365 1.00 62.50 99 ALA A N 1
ATOM 715 C CA . ALA A 1 99 ? 4.570 8.415 -11.265 1.00 62.50 99 ALA A CA 1
ATOM 716 C C . ALA A 1 99 ? 6.051 8.029 -11.060 1.00 62.50 99 ALA A C 1
ATOM 718 O O . ALA A 1 99 ? 6.513 7.845 -9.929 1.00 62.50 99 ALA A O 1
ATOM 719 N N . ASP A 1 100 ? 6.787 7.878 -12.161 1.00 65.25 100 ASP A N 1
ATOM 720 C CA . ASP A 1 100 ? 8.246 7.703 -12.198 1.00 65.25 100 ASP A CA 1
ATOM 721 C C . ASP A 1 100 ? 8.820 6.515 -11.401 1.00 65.25 100 ASP A C 1
ATOM 723 O O . ASP A 1 100 ? 9.956 6.568 -10.928 1.00 65.25 100 ASP A O 1
ATOM 727 N N . ASN A 1 101 ? 8.062 5.420 -11.253 1.00 66.69 101 ASN A N 1
ATOM 728 C CA . ASN A 1 101 ? 8.497 4.190 -10.569 1.00 66.69 101 ASN A CA 1
ATOM 729 C C . ASN A 1 101 ? 8.940 4.390 -9.105 1.00 66.69 101 ASN A C 1
ATOM 731 O O . ASN A 1 101 ? 9.758 3.618 -8.603 1.00 66.69 101 ASN A O 1
ATOM 735 N N . ARG A 1 102 ? 8.421 5.404 -8.404 1.00 82.94 102 ARG A N 1
ATOM 736 C CA . ARG A 1 102 ? 8.780 5.675 -7.002 1.00 82.94 102 ARG A CA 1
ATOM 737 C C . ARG A 1 102 ? 7.597 5.465 -6.072 1.00 82.94 102 ARG A C 1
ATOM 739 O O . ARG A 1 102 ? 7.185 4.331 -5.855 1.00 82.94 102 ARG A O 1
ATOM 746 N N . VAL A 1 103 ? 7.077 6.552 -5.515 1.00 89.31 103 VAL A N 1
ATOM 747 C CA . VAL A 1 103 ? 6.010 6.552 -4.523 1.00 89.31 103 VAL A CA 1
ATOM 748 C C . VAL A 1 103 ? 4.983 7.590 -4.935 1.00 89.31 103 VAL A C 1
ATOM 750 O O . VAL A 1 103 ? 5.332 8.705 -5.316 1.00 89.31 103 VAL A O 1
ATOM 753 N N . SER A 1 104 ? 3.712 7.235 -4.855 1.00 91.56 104 SER A N 1
ATOM 754 C CA . SER A 1 104 ? 2.597 8.170 -4.967 1.00 91.56 104 SER A CA 1
ATOM 755 C C . SER A 1 104 ? 1.736 8.062 -3.722 1.00 91.56 104 SER A C 1
ATOM 757 O O . SER A 1 104 ? 1.619 6.988 -3.143 1.00 91.56 104 SER A O 1
ATOM 759 N N . VAL A 1 105 ? 1.170 9.176 -3.276 1.00 91.50 105 VAL A N 1
ATOM 760 C CA . VAL A 1 105 ? 0.482 9.250 -1.986 1.00 91.50 105 VAL A CA 1
ATOM 761 C C . VAL A 1 105 ? -0.959 9.663 -2.216 1.00 91.50 105 VAL A C 1
ATOM 763 O O . VAL A 1 105 ? -1.210 10.635 -2.924 1.00 91.50 105 VAL A O 1
ATOM 766 N N . GLN A 1 106 ? -1.889 8.949 -1.590 1.00 92.38 106 GLN A N 1
ATOM 767 C CA . GLN A 1 106 ? -3.295 9.325 -1.535 1.00 92.38 106 GLN A CA 1
ATOM 768 C C . GLN A 1 106 ? -3.711 9.488 -0.081 1.00 92.38 106 GLN A C 1
ATOM 770 O O . GLN A 1 106 ? -3.359 8.679 0.770 1.00 92.38 106 GLN A O 1
ATOM 775 N N . ARG A 1 107 ? -4.512 10.514 0.206 1.00 93.00 107 ARG A N 1
ATOM 776 C CA . ARG A 1 107 ? -5.188 10.638 1.496 1.00 93.00 107 ARG A CA 1
ATOM 777 C C . ARG A 1 107 ? -6.678 10.402 1.306 1.00 93.00 107 ARG A C 1
ATOM 779 O O . ARG A 1 107 ? -7.287 10.949 0.388 1.00 93.00 107 ARG A O 1
ATOM 786 N N . SER A 1 108 ? -7.254 9.582 2.169 1.00 90.81 108 SER A N 1
ATOM 787 C CA . SER A 1 108 ? -8.687 9.308 2.216 1.00 90.81 108 SER A CA 1
ATOM 788 C C . SER A 1 108 ? -9.164 9.259 3.666 1.00 90.81 108 SER A C 1
ATOM 790 O O . SER A 1 108 ? -8.370 9.355 4.600 1.00 90.81 108 SER A O 1
ATOM 792 N N . THR A 1 109 ? -10.470 9.171 3.874 1.00 86.75 109 THR A N 1
ATOM 793 C CA . THR A 1 109 ? -11.064 8.899 5.187 1.00 86.75 109 THR A CA 1
ATOM 794 C C . THR A 1 109 ? -11.582 7.475 5.192 1.00 86.75 109 THR A C 1
ATOM 796 O O . THR A 1 109 ? -12.266 7.073 4.247 1.00 86.75 109 THR A O 1
ATOM 799 N N . ALA A 1 110 ? -11.266 6.709 6.238 1.00 79.25 110 ALA A N 1
ATOM 800 C CA . ALA A 1 110 ? -11.905 5.418 6.427 1.00 79.25 110 ALA A CA 1
ATOM 801 C C . ALA A 1 110 ? -13.405 5.659 6.635 1.00 79.25 110 ALA A C 1
ATOM 803 O O . ALA A 1 110 ? -13.806 6.460 7.476 1.00 79.25 110 ALA A O 1
ATOM 804 N N . HIS A 1 111 ? -14.236 5.001 5.830 1.00 74.12 111 HIS A N 1
ATOM 805 C CA . HIS A 1 111 ? -15.679 5.025 6.011 1.00 74.12 111 HIS A CA 1
ATOM 806 C C . HIS A 1 111 ? -16.120 3.675 6.540 1.00 74.12 111 HIS A C 1
ATOM 808 O O . HIS A 1 111 ? -15.893 2.639 5.911 1.00 74.12 111 HIS A O 1
ATOM 814 N N . ARG A 1 112 ? -16.786 3.687 7.692 1.00 71.38 112 ARG A N 1
ATOM 815 C CA . ARG A 1 112 ? -17.390 2.480 8.239 1.00 71.38 112 ARG A CA 1
ATOM 816 C C . ARG A 1 112 ? -18.492 1.983 7.302 1.00 71.38 112 ARG A C 1
ATOM 818 O O . ARG A 1 112 ? -19.513 2.647 7.130 1.00 71.38 112 ARG A O 1
ATOM 825 N N . ALA A 1 113 ? -18.318 0.791 6.737 1.00 71.94 113 ALA A N 1
ATOM 826 C CA . ALA A 1 113 ? -19.414 0.088 6.082 1.00 71.94 113 ALA A CA 1
ATOM 827 C C . ALA A 1 113 ? -20.402 -0.368 7.166 1.00 71.94 113 ALA A C 1
ATOM 829 O O . ALA A 1 113 ? -20.098 -1.262 7.951 1.00 71.94 113 ALA A O 1
ATOM 830 N N . SER A 1 114 ? -21.570 0.271 7.242 1.00 72.31 114 SER A N 1
ATOM 831 C CA . SER A 1 114 ? -22.541 0.083 8.333 1.00 72.31 114 SER A CA 1
ATOM 832 C C . SER A 1 114 ? -23.112 -1.337 8.447 1.00 72.31 114 SER A C 1
ATOM 834 O O . SER A 1 114 ? -23.709 -1.663 9.469 1.00 72.31 114 SER A O 1
ATOM 836 N N . SER A 1 115 ? -22.917 -2.185 7.434 1.00 81.00 115 SER A N 1
ATOM 837 C CA . SER A 1 115 ? -23.429 -3.558 7.372 1.00 81.00 115 SER A CA 1
ATOM 838 C C . SER A 1 115 ? -22.353 -4.651 7.373 1.00 81.00 115 SER A C 1
ATOM 840 O O . SER A 1 115 ? -22.710 -5.828 7.372 1.00 81.00 115 SER A O 1
ATOM 842 N N . LEU A 1 116 ? -21.059 -4.307 7.373 1.00 80.81 116 LEU A N 1
ATOM 843 C CA . LEU A 1 116 ? -19.974 -5.289 7.293 1.00 80.81 116 LEU A CA 1
ATOM 844 C C . LEU A 1 116 ? -19.202 -5.357 8.613 1.00 80.81 116 LEU A C 1
ATOM 846 O O . LEU A 1 116 ? -18.754 -4.336 9.132 1.00 80.81 116 LEU A O 1
ATOM 850 N N . HIS A 1 117 ? -19.001 -6.570 9.129 1.00 78.12 117 HIS A N 1
ATOM 851 C CA . HIS A 1 117 ? -18.103 -6.818 10.252 1.00 78.12 117 HIS A CA 1
ATOM 852 C C . HIS A 1 117 ? -16.892 -7.611 9.761 1.00 78.12 117 HIS A C 1
ATOM 854 O O . HIS A 1 117 ? -17.035 -8.746 9.310 1.00 78.12 117 HIS A O 1
ATOM 860 N N . LEU A 1 118 ? -15.709 -7.003 9.842 1.00 76.19 118 LEU A N 1
ATOM 861 C CA . LEU A 1 118 ? -14.437 -7.636 9.510 1.00 76.19 118 LEU A CA 1
ATOM 862 C C . LEU A 1 118 ? -13.618 -7.791 10.790 1.00 76.19 118 LEU A C 1
ATOM 864 O O . LEU A 1 118 ? -13.389 -6.819 11.507 1.00 76.19 118 LEU A O 1
ATOM 868 N N . SER A 1 119 ? -13.164 -9.011 11.056 1.00 79.88 119 SER A N 1
ATOM 869 C CA . SER A 1 119 ? -12.171 -9.290 12.091 1.00 79.88 119 SER A CA 1
ATOM 870 C C . SER A 1 119 ? -10.892 -9.750 11.411 1.00 79.88 119 SER A C 1
ATOM 872 O O . SER A 1 119 ? -10.928 -10.657 10.584 1.00 79.88 119 SER A O 1
ATOM 874 N N . VAL A 1 120 ? -9.779 -9.105 11.749 1.00 75.38 120 VAL A N 1
ATOM 875 C CA . VAL A 1 120 ? -8.453 -9.417 11.212 1.00 75.38 120 VAL A CA 1
ATOM 876 C C . VAL A 1 120 ? -7.624 -10.019 12.335 1.00 75.38 120 VAL A C 1
ATOM 878 O O . VAL A 1 120 ? -7.613 -9.494 13.448 1.00 75.38 120 VAL A O 1
ATOM 881 N N . ILE A 1 121 ? -6.943 -11.122 12.042 1.00 78.69 121 ILE A N 1
ATOM 882 C CA . ILE A 1 121 ? -5.916 -11.692 12.910 1.00 78.69 121 ILE A CA 1
ATOM 883 C C . ILE A 1 121 ? -4.602 -11.545 12.157 1.00 78.69 121 ILE A C 1
ATOM 885 O O . ILE A 1 121 ? -4.468 -12.071 11.055 1.00 78.69 121 ILE A O 1
ATOM 889 N N . SER A 1 122 ? -3.649 -10.826 12.739 1.00 76.44 122 SER A N 1
ATOM 890 C CA . SER A 1 122 ? -2.309 -10.661 12.185 1.00 76.44 122 SER A CA 1
ATOM 891 C C . SER A 1 122 ? -1.286 -11.420 13.026 1.00 76.44 122 SER A C 1
ATOM 893 O O . SER A 1 122 ? -1.474 -11.626 14.226 1.00 76.44 122 SER A O 1
ATOM 895 N N . GLY A 1 123 ? -0.186 -11.823 12.391 1.00 81.19 123 GLY A N 1
ATOM 896 C CA . GLY A 1 123 ? 1.013 -12.263 13.103 1.00 81.19 123 GLY A CA 1
ATOM 897 C C . GLY A 1 123 ? 1.749 -11.092 13.772 1.00 81.19 123 GLY A C 1
ATOM 898 O O . GLY A 1 123 ? 1.273 -9.954 13.720 1.00 81.19 123 GLY A O 1
ATOM 899 N N . PRO A 1 124 ? 2.918 -11.350 14.386 1.00 83.44 124 PRO A N 1
ATOM 900 C CA . PRO A 1 124 ? 3.763 -10.283 14.910 1.00 83.44 124 PRO A CA 1
ATOM 901 C C . PRO A 1 124 ? 4.224 -9.351 13.786 1.00 83.44 124 PRO A C 1
ATOM 903 O O . PRO A 1 124 ? 4.403 -9.778 12.641 1.00 83.44 124 PRO A O 1
ATOM 906 N N . ALA A 1 125 ? 4.464 -8.085 14.125 1.00 81.44 125 ALA A N 1
ATOM 907 C CA . ALA A 1 125 ? 5.017 -7.137 13.171 1.00 81.44 125 ALA A CA 1
ATOM 908 C C . ALA A 1 125 ? 6.443 -7.534 12.756 1.00 81.44 125 ALA A C 1
ATOM 910 O O . ALA A 1 125 ? 7.291 -7.851 13.592 1.00 81.44 125 ALA A O 1
ATOM 911 N N . TRP A 1 126 ? 6.728 -7.452 11.459 1.00 75.69 126 TRP A N 1
ATOM 912 C CA . TRP A 1 126 ? 8.059 -7.646 10.892 1.00 75.69 126 TRP A CA 1
ATOM 913 C C . TRP A 1 126 ? 8.616 -6.287 10.461 1.00 75.69 126 TRP A C 1
ATOM 915 O O . TRP A 1 126 ? 8.037 -5.621 9.607 1.00 75.69 126 TRP A O 1
ATOM 925 N N . TYR A 1 127 ? 9.704 -5.829 11.092 1.00 74.38 127 TYR A N 1
ATOM 926 C CA . TYR A 1 127 ? 10.243 -4.464 10.921 1.00 74.38 127 TYR A CA 1
ATOM 927 C C . TYR A 1 127 ? 9.200 -3.339 11.096 1.00 74.38 127 TYR A C 1
ATOM 929 O O . TYR A 1 127 ? 9.282 -2.301 10.445 1.00 74.38 127 TYR A O 1
ATOM 937 N N . GLY A 1 128 ? 8.213 -3.534 11.977 1.00 75.31 128 GLY A N 1
ATOM 938 C CA . GLY A 1 128 ? 7.142 -2.558 12.213 1.00 75.31 128 GLY A CA 1
ATOM 939 C C . GLY A 1 128 ? 5.979 -2.619 11.216 1.00 75.31 128 GLY A C 1
ATOM 940 O O . GLY A 1 128 ? 5.082 -1.787 11.302 1.00 75.31 128 GLY A O 1
ATOM 941 N N . TYR A 1 129 ? 5.962 -3.604 10.312 1.00 72.38 129 TYR A N 1
ATOM 942 C CA . TYR A 1 129 ? 4.872 -3.841 9.364 1.00 72.38 129 TYR A CA 1
ATOM 943 C C . TYR A 1 129 ? 4.055 -5.079 9.728 1.00 72.38 129 TYR A C 1
ATOM 945 O O . TYR A 1 129 ? 4.605 -6.095 10.152 1.00 72.38 129 TYR A O 1
ATOM 953 N N . LEU A 1 130 ? 2.745 -5.010 9.495 1.00 78.12 130 LEU A N 1
ATOM 954 C CA . LEU A 1 130 ? 1.824 -6.142 9.577 1.00 78.12 130 LEU A CA 1
ATOM 955 C C . LEU A 1 130 ? 1.358 -6.493 8.161 1.00 78.12 130 LEU A C 1
ATOM 957 O O . LEU A 1 130 ? 0.921 -5.610 7.425 1.00 78.12 130 LEU A O 1
ATOM 961 N N . GLY A 1 131 ? 1.465 -7.769 7.785 1.00 70.44 131 GLY A N 1
ATOM 962 C CA . GLY A 1 131 ? 0.870 -8.281 6.549 1.00 70.44 131 GLY A CA 1
ATOM 963 C C . GLY A 1 131 ? -0.621 -8.546 6.746 1.00 70.44 131 GLY A C 1
ATOM 964 O O . GLY A 1 131 ? -1.006 -9.102 7.780 1.00 70.44 131 GLY A O 1
ATOM 965 N N . VAL A 1 132 ? -1.434 -8.148 5.769 1.00 66.12 132 VAL A N 1
ATOM 966 C CA . VAL A 1 132 ? -2.886 -8.385 5.709 1.00 66.12 132 VAL A CA 1
ATOM 967 C C . VAL A 1 132 ? -3.272 -9.031 4.392 1.00 66.12 132 VAL A C 1
ATOM 969 O O . VAL A 1 132 ? -2.524 -8.824 3.412 1.00 66.12 132 VAL A O 1
#

pLDDT: mean 78.66, std 15.25, range [37.53, 95.12]